Protein AF-A0A1H4GIT2-F1 (afdb_monomer_lite)

Organism: NCBI:txid89524

pLDDT: mean 77.59, std 13.61, range [43.28, 93.75]

Foldseek 3Di:
DPPPVVLCVVCVVVVHDSVVSVVLVVCVQVLNNDPDDPSDPPPHPDPDDDDDDDDDPPPPPPADWDWDQAPVRDIDIGGPPDDPVVVVVVNVVVNVD

Secondary structure (DSSP, 8-state):
--HHHHHHHHHHHTT--HHHHHHHHHHHHTT-S--SS---------------PPPPP----TT-EEEEE-TTS-EEEEETT--HHHHHHHHHHHHT-

Sequence (97 aa):
MAGRRQVSATARRHGISRSQLVTWRDLAREGRLIDGSDAAPCDAPTFTPVVLAADPPATSGADARIEIVLCNGRRLLVGADVDAVAVARLVDALDRR

Structure (mmCIF, N/CA/C/O backbone):
data_AF-A0A1H4GIT2-F1
#
_entry.id   AF-A0A1H4GIT2-F1
#
loop_
_atom_site.group_PDB
_atom_site.id
_atom_site.type_symbol
_atom_site.label_atom_id
_atom_site.label_alt_id
_atom_site.label_comp_id
_atom_site.label_asym_id
_atom_site.label_entity_id
_atom_site.label_seq_id
_atom_site.pdbx_PDB_ins_code
_atom_site.Cartn_x
_atom_site.Cartn_y
_atom_site.Cartn_z
_atom_site.occupancy
_atom_site.B_iso_or_equiv
_atom_site.auth_seq_id
_atom_site.auth_comp_id
_atom_site.auth_asym_id
_atom_site.auth_atom_id
_atom_site.pdbx_PDB_model_num
ATOM 1 N N . MET A 1 1 ? 4.771 12.653 -22.874 1.00 43.28 1 MET A N 1
ATOM 2 C CA . MET A 1 1 ? 5.837 13.645 -23.175 1.00 43.28 1 MET A CA 1
ATOM 3 C C . MET A 1 1 ? 6.135 14.552 -21.959 1.00 43.28 1 MET A C 1
ATOM 5 O O . MET A 1 1 ? 5.806 15.730 -21.991 1.00 43.28 1 MET A O 1
ATOM 9 N N . ALA A 1 2 ? 6.766 14.052 -20.883 1.00 54.88 2 ALA A N 1
ATOM 10 C CA . ALA A 1 2 ? 7.054 14.855 -19.671 1.00 54.88 2 ALA A CA 1
ATOM 11 C C . ALA A 1 2 ? 8.534 15.292 -19.516 1.00 54.88 2 ALA A C 1
ATOM 13 O O . ALA A 1 2 ? 8.841 16.214 -18.764 1.00 54.88 2 ALA A O 1
ATOM 14 N N . GLY A 1 3 ? 9.463 14.691 -20.270 1.00 59.72 3 GLY A N 1
ATOM 15 C CA . GLY A 1 3 ? 10.903 14.823 -20.002 1.00 59.72 3 GLY A CA 1
ATOM 16 C C . GLY A 1 3 ? 11.517 16.212 -20.241 1.00 59.72 3 GLY A C 1
ATOM 17 O O . GLY A 1 3 ? 12.424 16.612 -19.518 1.00 59.72 3 GLY A O 1
ATOM 18 N N . ARG A 1 4 ? 11.029 17.000 -21.213 1.00 60.59 4 ARG A N 1
ATOM 19 C CA . ARG A 1 4 ? 11.644 18.305 -21.558 1.00 60.59 4 ARG A CA 1
ATOM 20 C C . ARG A 1 4 ? 11.496 19.366 -20.461 1.00 60.59 4 ARG A C 1
ATOM 22 O O . ARG A 1 4 ? 12.402 20.175 -20.285 1.00 60.59 4 ARG A O 1
ATOM 29 N N . ARG A 1 5 ? 10.374 19.371 -19.732 1.00 62.78 5 ARG A N 1
ATOM 30 C CA . ARG A 1 5 ? 10.132 20.336 -18.641 1.00 62.78 5 ARG A CA 1
ATOM 31 C C . ARG A 1 5 ? 10.937 19.991 -17.388 1.00 62.78 5 ARG A C 1
ATOM 33 O O . ARG A 1 5 ? 11.372 20.897 -16.685 1.00 62.78 5 ARG A O 1
ATOM 40 N N . GLN A 1 6 ? 11.201 18.704 -17.171 1.00 76.19 6 GLN A N 1
ATOM 41 C CA . GLN A 1 6 ? 11.967 18.213 -16.030 1.00 76.19 6 GLN A CA 1
ATOM 42 C C . GLN A 1 6 ? 13.430 18.672 -16.086 1.00 76.19 6 GLN A C 1
ATOM 44 O O . GLN A 1 6 ? 13.947 19.156 -15.089 1.00 76.19 6 GLN A O 1
ATOM 49 N N . VAL A 1 7 ? 14.058 18.650 -17.270 1.00 74.81 7 VAL A N 1
ATOM 50 C CA . VAL A 1 7 ? 15.442 19.133 -17.457 1.00 74.81 7 VAL A CA 1
ATOM 51 C C . VAL A 1 7 ? 15.581 20.611 -17.075 1.00 74.81 7 VAL A C 1
ATOM 53 O O . VAL A 1 7 ? 16.495 20.975 -16.343 1.00 74.81 7 VAL A O 1
ATOM 56 N N . SER A 1 8 ? 14.660 21.470 -17.524 1.00 78.94 8 SER A N 1
ATOM 57 C CA . SER A 1 8 ? 14.697 22.903 -17.194 1.00 78.94 8 SER A CA 1
ATOM 58 C C . SER A 1 8 ? 14.431 23.176 -15.711 1.00 78.94 8 SER A C 1
ATOM 60 O O . SER A 1 8 ? 15.036 24.083 -15.144 1.00 78.94 8 SER A O 1
ATOM 62 N N . ALA A 1 9 ? 13.536 22.407 -15.084 1.00 83.56 9 ALA A N 1
ATOM 63 C CA . ALA A 1 9 ? 13.235 22.535 -13.660 1.00 83.56 9 ALA A CA 1
ATOM 64 C C . ALA A 1 9 ? 14.436 22.128 -12.791 1.00 83.56 9 ALA A C 1
ATOM 66 O O . ALA A 1 9 ? 14.814 22.867 -11.885 1.00 83.56 9 ALA A O 1
ATOM 67 N N . THR A 1 10 ? 15.082 21.005 -13.115 1.00 84.44 10 THR A N 1
ATOM 68 C CA . THR A 1 10 ? 16.299 20.546 -12.434 1.00 84.44 10 THR A CA 1
ATOM 69 C C . THR A 1 10 ? 17.447 21.534 -12.622 1.00 84.44 10 THR A C 1
ATOM 71 O O . THR A 1 10 ? 18.095 21.901 -11.648 1.00 84.44 10 THR A O 1
ATOM 74 N N . ALA A 1 11 ? 17.659 22.038 -13.842 1.00 87.88 11 ALA A N 1
ATOM 75 C CA . ALA A 1 11 ? 18.714 23.012 -14.113 1.00 87.88 11 ALA A CA 1
ATOM 76 C C . ALA A 1 11 ? 18.546 24.291 -13.267 1.00 87.88 11 ALA A C 1
ATOM 78 O O . ALA A 1 11 ? 19.477 24.712 -12.584 1.00 87.88 11 ALA A O 1
ATOM 79 N N . ARG A 1 12 ? 17.320 24.838 -13.205 1.00 83.38 12 ARG A N 1
ATOM 80 C CA . ARG A 1 12 ? 16.995 25.998 -12.356 1.00 83.38 12 ARG A CA 1
ATOM 81 C C . ARG A 1 12 ? 17.193 25.722 -10.869 1.00 83.38 12 ARG A C 1
ATOM 83 O O . ARG A 1 12 ? 17.743 26.571 -10.179 1.00 83.38 12 ARG A O 1
ATOM 90 N N . ARG A 1 13 ? 16.775 24.548 -10.382 1.00 89.44 13 ARG A N 1
ATOM 91 C CA . ARG A 1 13 ? 16.934 24.154 -8.971 1.00 89.44 13 ARG A CA 1
ATOM 92 C C . ARG A 1 13 ? 18.399 24.152 -8.528 1.00 89.44 13 ARG A C 1
ATOM 94 O O . ARG A 1 13 ? 18.671 24.456 -7.375 1.00 89.44 13 ARG A O 1
ATOM 101 N N . HIS A 1 14 ? 19.314 23.821 -9.434 1.00 89.56 14 HIS A N 1
ATOM 102 C CA . HIS A 1 14 ? 20.743 23.719 -9.143 1.00 89.56 14 HIS A CA 1
ATOM 103 C C . HIS A 1 14 ? 21.569 24.899 -9.675 1.00 89.56 14 HIS A C 1
ATOM 105 O O . HIS A 1 14 ? 22.791 24.838 -9.645 1.00 89.56 14 HIS A O 1
ATOM 111 N N . GLY A 1 15 ? 20.926 25.969 -10.161 1.00 90.19 15 GLY A N 1
ATOM 112 C CA . GLY A 1 15 ? 21.625 27.168 -10.637 1.00 90.19 15 GLY A CA 1
ATOM 113 C C . GLY A 1 15 ? 22.505 26.948 -11.874 1.00 90.19 15 GLY A C 1
ATOM 114 O O . GLY A 1 15 ? 23.394 27.749 -12.142 1.00 90.19 15 GLY A O 1
ATOM 115 N N . ILE A 1 16 ? 22.264 25.877 -12.633 1.00 92.75 16 ILE A N 1
ATOM 116 C CA . ILE A 1 16 ? 23.014 25.528 -13.845 1.00 92.75 16 ILE A CA 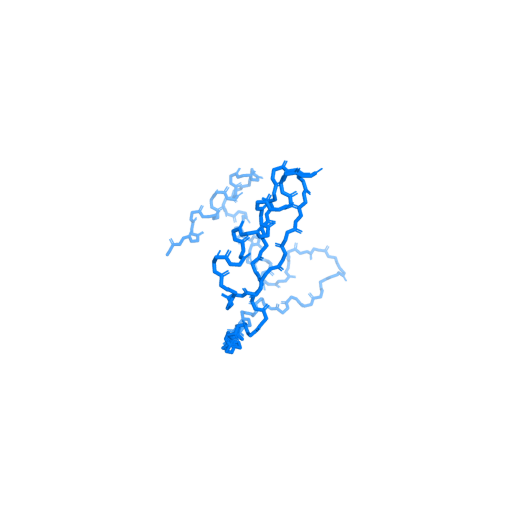1
ATOM 117 C C . ILE A 1 16 ? 22.173 25.792 -15.093 1.00 92.75 16 ILE A C 1
ATOM 119 O O . ILE A 1 16 ? 20.939 25.798 -15.062 1.00 92.75 16 ILE A O 1
ATOM 123 N N . SER A 1 17 ? 22.833 25.994 -16.229 1.00 91.25 17 SER A N 1
ATOM 124 C CA . SER A 1 17 ? 22.128 26.147 -17.499 1.00 91.25 17 SER A CA 1
ATOM 125 C C . SER A 1 17 ? 21.597 24.807 -18.020 1.00 91.25 17 SER A C 1
ATOM 127 O O . SER A 1 17 ? 22.118 23.724 -17.740 1.00 91.25 17 SER A O 1
ATOM 129 N N . ARG A 1 18 ? 20.547 24.875 -18.845 1.00 87.06 18 ARG A N 1
ATOM 130 C CA . ARG A 1 18 ? 19.999 23.693 -19.523 1.00 87.06 18 ARG A CA 1
ATOM 131 C C . ARG A 1 18 ? 21.026 23.042 -20.457 1.00 87.06 18 ARG A C 1
ATOM 133 O O . ARG A 1 18 ? 21.032 21.821 -20.559 1.00 87.06 18 ARG A O 1
ATOM 140 N N . SER A 1 19 ? 21.852 23.836 -21.142 1.00 88.06 19 SER 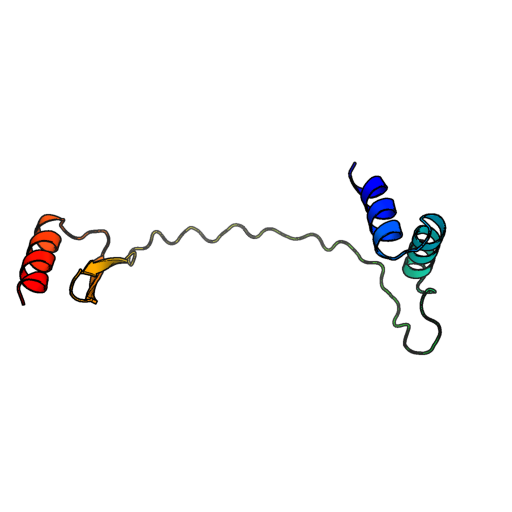A N 1
ATOM 141 C CA . SER A 1 19 ? 22.900 23.332 -22.037 1.00 88.06 19 SER A CA 1
ATOM 142 C C . SER A 1 19 ? 23.957 22.544 -21.266 1.00 88.06 19 SER A C 1
ATOM 144 O O . SER A 1 19 ? 24.258 21.430 -21.673 1.00 88.06 19 SER A O 1
ATOM 146 N N . GLN A 1 20 ? 24.419 23.041 -20.112 1.00 89.81 20 GLN A N 1
ATOM 147 C CA . GLN A 1 20 ? 25.346 22.302 -19.240 1.00 89.81 20 GLN A CA 1
ATOM 148 C C . GLN A 1 20 ? 24.777 20.944 -18.812 1.00 89.81 20 GLN A C 1
ATOM 150 O O . GLN A 1 20 ? 25.454 19.928 -18.926 1.00 89.81 20 GLN A O 1
ATOM 155 N N . LEU A 1 21 ? 23.507 20.901 -18.394 1.00 89.31 21 LEU A N 1
ATOM 156 C CA . LEU A 1 21 ? 22.867 19.650 -17.982 1.00 89.31 21 LEU A CA 1
ATOM 157 C C . LEU A 1 21 ? 22.696 18.651 -19.143 1.00 89.31 21 LEU A C 1
ATOM 159 O O . LEU A 1 21 ? 22.720 17.442 -18.921 1.00 89.31 21 LEU A O 1
ATOM 163 N N . VAL A 1 22 ? 22.517 19.129 -20.379 1.00 88.25 22 VAL A N 1
ATOM 164 C CA . VAL A 1 22 ? 22.481 18.268 -21.574 1.00 88.25 22 VAL A CA 1
ATOM 165 C C . VAL A 1 22 ? 23.872 17.716 -21.875 1.00 88.25 22 VAL A C 1
ATOM 167 O O . VAL A 1 22 ? 24.012 16.503 -21.989 1.00 88.25 22 VAL A O 1
ATOM 170 N N . THR A 1 23 ? 24.899 18.567 -21.894 1.00 89.25 23 THR A N 1
ATOM 171 C CA . THR A 1 23 ? 26.290 18.145 -22.104 1.00 89.25 23 THR A CA 1
ATOM 172 C C . THR A 1 23 ? 26.730 17.105 -21.074 1.00 89.25 23 THR A C 1
ATOM 174 O O . THR A 1 23 ? 27.300 16.086 -21.442 1.00 89.25 23 THR A O 1
ATOM 177 N N . TRP A 1 24 ? 26.412 17.295 -19.791 1.00 89.62 24 TRP A N 1
ATOM 178 C CA . TRP A 1 24 ? 26.743 16.315 -18.753 1.00 89.62 24 TRP A CA 1
ATOM 179 C C . TRP A 1 24 ? 26.006 14.987 -18.917 1.00 89.62 24 TRP A C 1
ATOM 181 O O . TRP A 1 24 ? 26.579 13.942 -18.633 1.00 89.62 24 TRP A O 1
ATOM 191 N N . ARG A 1 25 ? 24.755 14.995 -19.395 1.00 85.50 25 ARG A N 1
ATOM 192 C CA . ARG A 1 25 ? 24.020 13.751 -19.680 1.00 85.50 25 ARG A CA 1
ATOM 193 C C . ARG A 1 25 ? 24.663 12.949 -20.804 1.00 85.50 25 ARG A C 1
ATOM 195 O O . ARG A 1 25 ? 24.672 11.725 -20.718 1.00 85.50 25 ARG A O 1
ATOM 202 N N . ASP A 1 26 ? 25.157 13.619 -21.838 1.00 84.75 26 ASP A N 1
ATOM 203 C CA . ASP A 1 26 ? 25.824 12.951 -22.954 1.00 84.75 26 ASP A CA 1
ATOM 204 C C . ASP A 1 26 ? 27.209 12.444 -22.526 1.00 84.75 26 ASP A C 1
ATOM 206 O O . ASP A 1 26 ? 27.497 11.264 -22.700 1.00 84.75 26 ASP A O 1
ATOM 210 N N . LEU A 1 27 ? 27.984 13.249 -21.789 1.00 84.50 27 LEU A N 1
ATOM 211 C CA . LEU A 1 27 ? 29.246 12.803 -21.181 1.00 84.50 27 LEU A CA 1
ATOM 212 C C . LEU A 1 27 ? 29.060 11.627 -20.209 1.00 84.50 27 LEU A C 1
ATOM 214 O O . LEU A 1 27 ? 29.883 10.719 -20.189 1.00 84.50 27 LEU A O 1
ATOM 218 N N . ALA A 1 28 ? 27.981 11.601 -19.422 1.00 83.00 28 ALA A N 1
ATOM 219 C CA . ALA A 1 28 ? 27.678 10.487 -18.522 1.00 83.00 28 ALA A CA 1
ATOM 220 C C . ALA A 1 28 ? 27.340 9.198 -19.284 1.00 83.00 28 ALA A C 1
ATOM 222 O O . ALA A 1 28 ? 27.760 8.121 -18.874 1.00 83.00 28 ALA A O 1
ATOM 223 N N . ARG A 1 29 ? 26.606 9.295 -20.401 1.00 76.06 29 ARG A N 1
ATOM 224 C CA . ARG A 1 29 ? 26.313 8.145 -21.278 1.00 76.06 29 ARG A CA 1
ATOM 225 C C . ARG A 1 29 ? 27.562 7.598 -21.950 1.00 76.06 29 ARG A C 1
ATOM 227 O O . ARG A 1 29 ? 27.651 6.401 -22.173 1.00 76.06 29 ARG A O 1
ATOM 234 N N . GLU A 1 30 ? 28.498 8.481 -22.267 1.00 82.12 30 GLU A N 1
ATOM 235 C CA . GLU A 1 30 ? 29.801 8.125 -22.820 1.00 82.12 3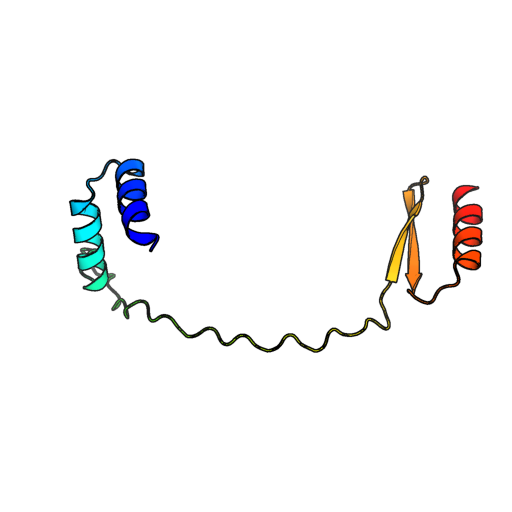0 GLU A CA 1
ATOM 236 C C . GLU A 1 30 ? 30.786 7.635 -21.742 1.00 82.12 30 GLU A C 1
ATOM 238 O O . GLU A 1 30 ? 31.898 7.246 -22.082 1.00 82.12 30 GLU A O 1
ATOM 243 N N . GLY A 1 31 ? 30.413 7.658 -20.452 1.00 76.75 31 GLY A N 1
ATOM 244 C CA . GLY A 1 31 ? 31.288 7.263 -19.341 1.00 76.75 31 GLY A CA 1
ATOM 245 C C . GLY A 1 31 ? 32.429 8.250 -19.053 1.00 76.75 31 GLY A C 1
ATOM 246 O O . GLY A 1 31 ? 33.402 7.894 -18.402 1.00 76.75 31 GLY A O 1
ATOM 247 N N . ARG A 1 32 ? 32.326 9.492 -19.540 1.00 80.12 32 ARG A N 1
AT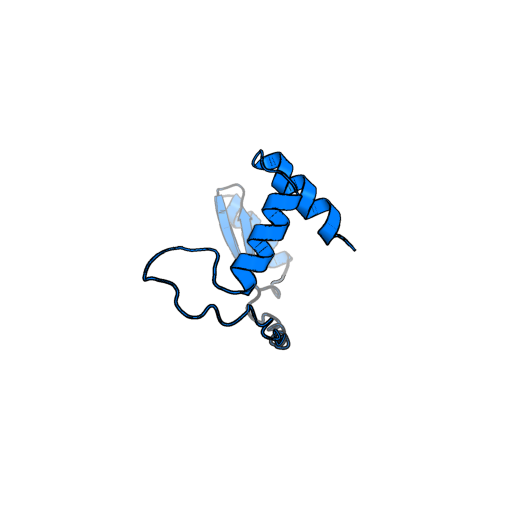OM 248 C CA . ARG A 1 32 ? 33.392 10.515 -19.551 1.00 80.12 32 ARG A CA 1
ATOM 249 C C . ARG A 1 32 ? 33.162 11.674 -18.581 1.00 80.12 32 ARG A C 1
ATOM 251 O O . ARG A 1 32 ? 33.865 12.676 -18.645 1.00 80.12 32 ARG A O 1
ATOM 258 N N . LEU A 1 33 ? 32.133 11.597 -17.734 1.00 81.12 33 LEU A N 1
ATOM 259 C CA . LEU A 1 33 ? 31.786 12.688 -16.815 1.00 81.12 33 LEU A CA 1
ATOM 260 C C . LEU A 1 33 ? 32.688 12.739 -15.565 1.00 81.12 33 LEU A C 1
ATOM 262 O O . LEU A 1 33 ? 32.742 13.778 -14.913 1.00 81.12 33 LEU A O 1
ATOM 266 N N . ILE A 1 34 ? 33.380 11.646 -15.227 1.00 75.19 34 ILE A N 1
ATOM 267 C CA . ILE A 1 34 ? 34.245 11.543 -14.044 1.00 75.19 34 ILE A CA 1
ATOM 268 C C . ILE A 1 34 ? 35.702 11.463 -14.513 1.00 75.19 34 ILE A C 1
ATOM 270 O O . ILE A 1 34 ? 36.054 10.546 -15.251 1.00 75.19 34 ILE A O 1
ATOM 274 N N . ASP A 1 35 ? 36.536 12.411 -14.083 1.00 62.62 35 ASP A N 1
ATOM 275 C CA . ASP A 1 35 ? 37.991 12.344 -14.249 1.00 62.62 35 ASP A CA 1
ATOM 276 C C . ASP A 1 35 ? 38.595 11.591 -13.054 1.00 62.62 35 ASP A C 1
ATOM 278 O O . ASP A 1 35 ? 38.444 12.018 -11.909 1.00 62.62 35 ASP A O 1
ATOM 282 N N . GLY A 1 36 ? 39.298 10.487 -13.324 1.00 51.16 36 GLY A N 1
ATOM 283 C CA . GLY A 1 36 ? 40.141 9.793 -12.344 1.00 51.16 36 GLY A CA 1
ATOM 284 C C . GLY A 1 36 ? 39.664 8.392 -11.954 1.00 51.16 36 GLY A C 1
ATOM 285 O O . GLY A 1 36 ? 38.625 8.245 -11.325 1.00 51.16 36 GLY A O 1
ATOM 286 N N . SER A 1 37 ? 40.470 7.395 -12.344 1.00 50.97 37 SER A N 1
ATOM 287 C CA . SER A 1 37 ? 40.695 6.029 -11.807 1.00 50.97 37 SER A CA 1
ATOM 288 C C . SER A 1 37 ? 39.552 5.107 -11.341 1.00 50.97 37 SER A C 1
ATOM 290 O O . SER A 1 37 ? 39.821 3.919 -11.213 1.00 50.97 37 SER A O 1
ATOM 292 N N . ASP A 1 38 ? 38.319 5.570 -11.148 1.00 51.88 38 ASP A N 1
ATOM 293 C CA . ASP A 1 38 ? 37.171 4.780 -10.664 1.00 51.88 38 ASP A CA 1
ATOM 294 C C . ASP A 1 38 ? 36.054 4.644 -11.712 1.00 51.88 38 ASP A C 1
ATOM 296 O O . ASP A 1 38 ? 34.930 4.238 -11.406 1.00 51.88 38 ASP A O 1
ATOM 300 N N . ALA A 1 39 ? 36.346 4.957 -12.978 1.00 52.22 39 ALA A N 1
ATOM 301 C CA . ALA A 1 39 ? 35.435 4.697 -14.085 1.00 52.22 39 ALA A CA 1
ATOM 302 C C . ALA A 1 39 ? 35.365 3.184 -14.364 1.00 52.22 39 ALA A C 1
ATOM 304 O O . ALA A 1 39 ? 35.951 2.678 -15.321 1.00 52.22 39 ALA A O 1
ATOM 305 N N . ALA A 1 40 ? 34.633 2.446 -13.526 1.00 57.19 40 ALA A N 1
ATOM 306 C CA . ALA A 1 40 ? 34.063 1.177 -13.951 1.00 57.19 40 ALA A CA 1
ATOM 307 C C . ALA A 1 40 ? 33.243 1.445 -15.228 1.00 57.19 40 ALA A C 1
ATOM 309 O O . ALA A 1 40 ? 32.568 2.483 -15.289 1.00 57.19 40 ALA A O 1
ATOM 310 N N . PRO A 1 41 ? 33.291 0.565 -16.249 1.00 55.84 41 PRO A N 1
ATOM 311 C CA . PRO A 1 41 ? 32.454 0.710 -17.427 1.00 55.84 41 PRO A CA 1
ATOM 312 C C . PRO A 1 41 ? 31.019 0.891 -16.953 1.00 55.84 41 PRO A C 1
ATOM 314 O O . PRO A 1 41 ? 30.437 0.001 -16.334 1.00 55.84 41 PRO A O 1
ATOM 317 N N . CYS A 1 42 ? 30.469 2.082 -17.170 1.00 54.31 42 CYS A N 1
ATOM 318 C CA . CYS A 1 42 ? 29.050 2.294 -16.993 1.00 54.31 42 CYS A CA 1
ATOM 319 C C . CYS A 1 42 ? 28.398 1.543 -18.146 1.00 54.31 42 CYS A C 1
ATOM 321 O O . CYS A 1 42 ? 28.163 2.123 -19.206 1.00 54.31 42 CYS A O 1
ATOM 323 N N . ASP A 1 43 ? 28.160 0.242 -17.954 1.00 59.03 43 ASP A N 1
ATOM 324 C CA . ASP A 1 43 ? 27.180 -0.487 -18.738 1.00 59.03 43 ASP A CA 1
ATOM 325 C C . ASP A 1 43 ? 25.948 0.409 -18.754 1.00 59.03 43 ASP A C 1
ATOM 327 O O . ASP A 1 43 ? 25.411 0.774 -17.701 1.00 59.03 43 ASP A O 1
ATOM 331 N N . ALA A 1 44 ? 25.599 0.893 -19.948 1.00 60.69 44 ALA A N 1
ATOM 332 C CA . ALA A 1 44 ? 24.498 1.821 -20.132 1.00 60.69 44 ALA A CA 1
ATOM 333 C C . ALA A 1 44 ? 23.304 1.324 -19.307 1.00 60.69 44 ALA A C 1
ATOM 335 O O . ALA A 1 44 ? 23.090 0.108 -19.288 1.00 60.69 44 ALA A O 1
ATOM 336 N N . PRO A 1 45 ? 22.532 2.201 -18.631 1.00 55.94 45 PRO A N 1
ATOM 337 C CA . PRO A 1 45 ? 21.390 1.762 -17.845 1.00 55.94 45 PRO A CA 1
ATOM 338 C C . PRO A 1 45 ? 20.422 1.046 -18.784 1.00 55.94 45 PRO A C 1
ATOM 340 O O . PRO A 1 45 ? 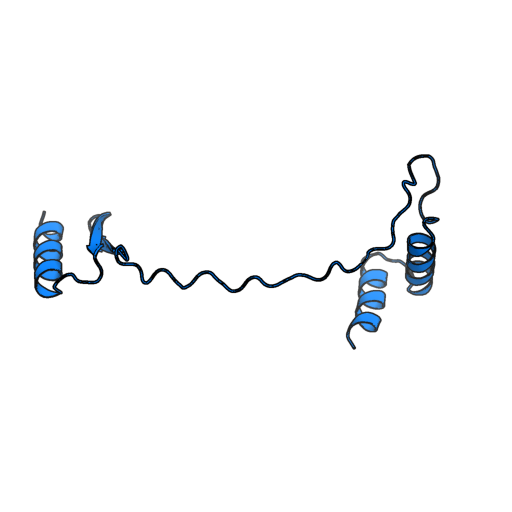19.631 1.662 -19.500 1.00 55.94 45 PRO A O 1
ATOM 343 N N . THR A 1 46 ? 20.550 -0.273 -18.824 1.00 62.69 46 THR A N 1
ATOM 344 C CA . THR A 1 46 ? 19.697 -1.149 -19.593 1.00 62.69 46 THR A CA 1
ATOM 345 C C . THR A 1 46 ? 18.457 -1.257 -18.745 1.00 62.69 46 THR A C 1
ATOM 347 O O . THR A 1 46 ? 18.516 -1.668 -17.587 1.00 62.69 46 THR A O 1
ATOM 350 N N . PHE A 1 47 ? 17.334 -0.797 -19.284 1.00 67.25 47 PHE A N 1
ATOM 351 C CA . PHE A 1 47 ? 16.054 -1.035 -18.646 1.00 67.25 47 PHE A CA 1
ATOM 352 C C . PHE A 1 47 ? 15.836 -2.547 -18.629 1.00 67.25 47 PHE A C 1
ATOM 354 O O . PHE A 1 47 ? 15.445 -3.133 -19.637 1.00 67.25 47 PHE A O 1
ATOM 361 N N . THR A 1 48 ? 16.141 -3.183 -17.500 1.00 69.19 48 THR A N 1
ATOM 362 C CA . THR A 1 48 ? 15.835 -4.592 -17.289 1.00 69.19 48 THR A CA 1
ATOM 363 C C . THR A 1 48 ? 14.316 -4.726 -17.263 1.00 69.19 48 THR A C 1
ATOM 365 O O . THR A 1 48 ? 13.667 -4.031 -16.474 1.00 69.19 48 THR A O 1
ATOM 368 N N . PRO A 1 49 ? 13.716 -5.565 -18.122 1.00 65.81 49 PRO A N 1
ATOM 369 C CA . PRO A 1 49 ? 12.279 -5.765 -18.102 1.00 65.81 49 PRO A CA 1
ATOM 370 C C . PRO A 1 49 ? 11.870 -6.313 -16.731 1.00 65.81 49 PRO A C 1
ATOM 372 O O . PRO A 1 49 ? 12.334 -7.369 -16.304 1.00 65.81 49 PRO A O 1
ATOM 375 N N . VAL A 1 50 ? 11.006 -5.576 -16.034 1.00 71.69 50 VAL A N 1
ATOM 376 C CA . VAL A 1 50 ? 10.349 -6.066 -14.822 1.00 71.69 50 VAL A CA 1
ATOM 377 C C . VAL A 1 50 ? 9.294 -7.070 -15.258 1.00 71.69 50 VAL A C 1
ATOM 379 O O . VAL A 1 50 ? 8.324 -6.716 -15.926 1.00 71.69 50 VAL A O 1
ATOM 382 N N . VAL A 1 51 ? 9.490 -8.330 -14.882 1.00 75.56 51 VAL A N 1
ATOM 383 C CA . VAL A 1 51 ? 8.448 -9.347 -14.989 1.00 75.56 51 VAL A CA 1
ATOM 384 C C . VAL A 1 51 ? 7.549 -9.188 -13.771 1.00 75.56 51 VAL A C 1
ATOM 386 O O . VAL A 1 51 ? 7.972 -9.437 -12.644 1.00 75.56 51 VAL A O 1
ATOM 389 N N . LEU A 1 52 ? 6.314 -8.740 -13.995 1.00 73.88 52 LEU A N 1
ATOM 390 C CA . LEU A 1 52 ? 5.277 -8.781 -12.972 1.00 73.88 52 LEU A CA 1
ATOM 391 C C . LEU A 1 52 ? 4.893 -10.249 -12.787 1.00 73.88 52 LEU A C 1
ATOM 393 O O . LEU A 1 52 ? 4.213 -10.829 -13.635 1.00 73.88 52 LEU A O 1
ATOM 397 N N . ALA A 1 53 ? 5.386 -10.867 -11.716 1.00 77.25 53 ALA A N 1
ATOM 398 C CA . ALA A 1 53 ? 4.855 -12.149 -11.283 1.00 77.25 53 ALA A CA 1
ATOM 399 C C . ALA A 1 53 ? 3.364 -11.960 -10.974 1.00 77.25 53 ALA A C 1
ATOM 401 O O . ALA A 1 53 ? 2.979 -10.945 -10.392 1.00 77.25 53 ALA A O 1
ATOM 402 N N . ALA A 1 54 ? 2.529 -12.911 -11.396 1.00 75.31 54 ALA A N 1
ATOM 403 C CA . ALA A 1 54 ? 1.145 -12.934 -10.949 1.00 75.31 54 ALA A CA 1
ATOM 404 C C . ALA A 1 54 ? 1.148 -12.966 -9.418 1.00 75.31 54 ALA A C 1
ATOM 406 O O . ALA A 1 54 ? 1.902 -13.751 -8.833 1.00 75.31 54 ALA A O 1
ATOM 407 N N . ASP A 1 55 ? 0.339 -12.108 -8.792 1.00 70.00 55 ASP A N 1
ATOM 408 C CA . ASP A 1 55 ? 0.166 -12.173 -7.346 1.00 70.00 55 ASP A CA 1
ATOM 409 C C . ASP A 1 55 ? -0.229 -13.610 -6.981 1.00 70.00 55 ASP A C 1
ATOM 411 O O . ASP A 1 55 ? -1.062 -14.211 -7.679 1.00 70.00 55 ASP A O 1
ATOM 415 N N . PRO A 1 56 ? 0.379 -14.197 -5.932 1.00 69.44 56 PRO A N 1
ATOM 416 C CA . PRO A 1 56 ? -0.073 -15.487 -5.445 1.00 69.44 56 PRO A CA 1
ATOM 417 C C . PRO A 1 56 ? -1.583 -15.392 -5.198 1.00 69.44 56 PRO A C 1
ATOM 419 O O . PRO A 1 56 ? -2.055 -14.326 -4.783 1.00 69.44 56 PRO A O 1
ATOM 422 N N . PRO A 1 57 ? -2.356 -16.464 -5.474 1.00 66.06 57 PRO A N 1
ATOM 423 C CA . PRO A 1 57 ? -3.786 -16.448 -5.209 1.00 66.06 57 PRO A CA 1
ATOM 424 C C . PRO A 1 57 ? -3.965 -15.954 -3.783 1.00 66.06 57 PRO A C 1
ATOM 426 O O . PRO A 1 57 ? -3.334 -16.502 -2.875 1.00 66.06 57 PRO A O 1
ATOM 429 N N . ALA A 1 58 ? -4.742 -14.878 -3.617 1.00 62.81 58 ALA A N 1
ATOM 430 C CA . ALA A 1 58 ? -5.033 -14.335 -2.306 1.00 62.81 58 ALA A CA 1
ATOM 431 C C . ALA A 1 58 ? -5.439 -15.523 -1.446 1.00 62.81 58 ALA A C 1
ATOM 433 O O . ALA A 1 58 ? -6.412 -16.210 -1.764 1.00 62.81 58 ALA A O 1
ATOM 434 N N . THR A 1 59 ? -4.637 -15.831 -0.430 1.00 59.91 59 THR A N 1
ATOM 435 C CA . THR A 1 59 ? -4.997 -16.848 0.538 1.00 59.91 59 THR A CA 1
ATOM 436 C C . THR A 1 59 ? -6.294 -16.324 1.128 1.00 59.91 59 THR A C 1
ATOM 438 O O . THR A 1 59 ? -6.259 -15.376 1.911 1.00 59.91 59 THR A O 1
ATOM 441 N N . SER A 1 60 ? -7.446 -16.834 0.675 1.00 58.12 60 SER A N 1
ATOM 442 C CA . SER A 1 60 ? -8.717 -16.599 1.347 1.00 58.12 60 SER A CA 1
ATOM 443 C C . SER A 1 60 ? -8.456 -17.043 2.768 1.00 58.12 60 SER A C 1
ATOM 445 O O . SER A 1 60 ? -8.255 -18.230 3.023 1.00 58.12 60 SER A O 1
ATOM 447 N N . GLY A 1 61 ? -8.260 -16.058 3.640 1.00 56.88 61 GLY A N 1
ATOM 448 C CA . GLY A 1 61 ? -7.700 -16.264 4.953 1.00 56.88 61 GLY A CA 1
ATOM 449 C C . GLY A 1 61 ? -8.681 -17.087 5.755 1.00 56.88 61 GLY A C 1
ATOM 450 O O . GLY A 1 61 ? -9.560 -16.529 6.395 1.00 56.88 61 GLY A O 1
ATOM 451 N N . ALA A 1 62 ? -8.494 -18.404 5.764 1.00 56.53 62 ALA A N 1
ATOM 452 C CA . ALA A 1 62 ? -9.112 -19.285 6.746 1.00 56.53 62 ALA A CA 1
ATOM 453 C C . ALA A 1 62 ? -8.693 -18.900 8.183 1.00 56.53 62 ALA A C 1
ATOM 455 O O . ALA A 1 62 ? -9.280 -19.374 9.145 1.00 56.53 62 ALA A O 1
ATOM 456 N N . ASP A 1 63 ? -7.698 -18.014 8.324 1.00 64.56 63 ASP A N 1
ATOM 457 C CA . ASP A 1 63 ? -7.270 -17.399 9.581 1.00 64.56 63 ASP A CA 1
ATOM 458 C C . ASP A 1 63 ? -7.400 -15.859 9.548 1.00 64.56 63 ASP A C 1
ATOM 460 O O . ASP A 1 63 ? -6.617 -15.136 10.166 1.00 64.56 63 ASP A O 1
ATOM 464 N N . ALA A 1 64 ? -8.362 -15.319 8.785 1.00 73.94 64 ALA A N 1
ATOM 465 C CA . ALA A 1 64 ? -8.691 -13.898 8.846 1.00 73.94 64 ALA A CA 1
ATOM 466 C C . ALA A 1 64 ? -9.308 -13.597 10.218 1.00 73.94 64 ALA A C 1
ATOM 468 O O . ALA A 1 64 ? -10.445 -13.975 10.511 1.00 73.94 64 ALA A O 1
ATOM 469 N N . ARG A 1 65 ? -8.530 -12.939 11.081 1.00 84.19 65 ARG A N 1
ATOM 470 C CA . ARG A 1 65 ? -8.975 -12.525 12.411 1.00 84.19 65 ARG A CA 1
ATOM 471 C C . ARG A 1 65 ? -9.277 -11.036 12.444 1.00 84.19 65 ARG A C 1
ATOM 473 O O . ARG A 1 65 ? -8.522 -10.218 11.928 1.00 84.19 65 ARG A O 1
ATOM 480 N N . ILE A 1 66 ? -10.380 -10.706 13.092 1.00 86.88 66 ILE A N 1
ATOM 481 C CA . ILE A 1 66 ? -10.851 -9.362 13.379 1.00 86.88 66 ILE A CA 1
ATOM 482 C C . ILE A 1 66 ? -10.409 -9.019 14.798 1.00 86.88 66 ILE A C 1
ATOM 484 O O . ILE A 1 66 ? -10.692 -9.753 15.747 1.00 86.88 66 ILE A O 1
ATOM 488 N N . GLU A 1 67 ? -9.706 -7.902 14.946 1.00 92.31 67 GLU A N 1
ATOM 489 C CA . GLU A 1 67 ? -9.342 -7.365 16.250 1.00 92.31 67 GLU A CA 1
ATOM 490 C C . GLU A 1 67 ? -10.332 -6.280 16.680 1.00 92.31 67 GLU A C 1
ATOM 492 O O . GLU A 1 67 ? -10.573 -5.315 15.957 1.00 92.31 67 GLU A O 1
ATOM 497 N N . ILE A 1 68 ? -10.886 -6.432 17.880 1.00 89.00 68 ILE A N 1
ATOM 498 C CA . ILE A 1 68 ? -11.830 -5.504 18.498 1.00 89.00 68 ILE A CA 1
ATOM 499 C C . ILE A 1 68 ? -11.141 -4.886 19.713 1.00 89.00 68 ILE A C 1
ATOM 501 O O . ILE A 1 68 ? -10.736 -5.593 20.638 1.00 89.00 68 ILE A O 1
ATOM 505 N N . VAL A 1 69 ? -11.001 -3.563 19.715 1.00 92.94 69 VAL A N 1
ATOM 506 C CA . VAL A 1 69 ? -10.441 -2.811 20.844 1.00 92.94 69 VAL A CA 1
ATOM 507 C C . VAL A 1 69 ? -11.588 -2.298 21.705 1.00 92.94 69 VAL A C 1
ATOM 509 O O . VAL A 1 69 ? -12.469 -1.598 21.211 1.00 92.94 69 VAL A O 1
ATOM 512 N N . LEU A 1 70 ? -11.570 -2.662 22.983 1.00 90.50 70 LEU A N 1
ATOM 513 C CA . LEU A 1 70 ? -12.565 -2.259 23.970 1.00 90.50 70 LEU A CA 1
ATOM 514 C C . LEU A 1 70 ? -12.169 -0.940 24.644 1.00 90.50 70 LEU A C 1
ATOM 516 O O . LEU A 1 70 ? -10.987 -0.605 24.752 1.00 90.50 70 LEU A O 1
ATOM 520 N N . CYS A 1 71 ? -13.160 -0.204 25.151 1.00 87.56 71 CYS A N 1
ATOM 521 C CA . CYS A 1 71 ? -12.955 1.095 25.805 1.00 87.56 71 CYS A CA 1
ATOM 522 C C . CYS A 1 71 ? -12.117 0.997 27.092 1.00 87.56 71 CYS A C 1
ATOM 524 O O . CYS A 1 71 ? -11.460 1.960 27.478 1.00 87.56 71 CYS A O 1
ATOM 526 N N . ASN A 1 72 ? -12.099 -0.173 27.735 1.00 87.31 72 ASN A N 1
ATOM 527 C CA . ASN A 1 72 ? -11.257 -0.473 28.899 1.00 87.31 72 ASN A CA 1
ATOM 528 C C . ASN A 1 72 ? -9.784 -0.783 28.544 1.00 87.31 72 ASN A C 1
ATOM 530 O O . ASN A 1 72 ? -9.011 -1.184 29.412 1.00 87.31 72 ASN A O 1
ATOM 534 N N . GLY A 1 73 ? -9.389 -0.635 27.275 1.00 88.69 73 GLY A N 1
ATOM 535 C CA . GLY A 1 73 ? -8.025 -0.871 26.796 1.00 88.69 73 GLY A CA 1
ATOM 536 C C . GLY A 1 73 ? -7.689 -2.339 26.520 1.00 88.69 73 GLY A C 1
ATOM 537 O O . GLY A 1 73 ? -6.556 -2.650 26.147 1.00 88.69 73 GLY A O 1
ATOM 538 N N . ARG A 1 74 ? -8.647 -3.260 26.676 1.00 89.69 74 ARG A N 1
ATOM 539 C CA . ARG A 1 74 ? -8.474 -4.681 26.343 1.00 89.69 74 ARG A CA 1
ATOM 540 C C . ARG A 1 74 ? -8.725 -4.915 24.854 1.00 89.69 74 ARG A C 1
ATOM 542 O O . ARG A 1 74 ? -9.403 -4.139 24.185 1.00 89.69 74 ARG A O 1
ATOM 549 N N . ARG A 1 75 ? -8.172 -6.007 24.326 1.00 92.25 75 ARG A N 1
ATOM 550 C CA . ARG A 1 75 ? -8.278 -6.377 22.908 1.00 92.25 75 ARG A CA 1
ATOM 551 C C . ARG A 1 75 ? -8.848 -7.785 22.793 1.00 92.25 75 ARG A C 1
ATOM 553 O O . ARG A 1 75 ? -8.437 -8.677 23.537 1.00 92.25 75 ARG A O 1
ATOM 560 N N . LEU A 1 76 ? -9.796 -7.967 21.882 1.00 90.44 76 LEU A N 1
ATOM 561 C CA . LEU A 1 76 ? -10.435 -9.241 21.578 1.00 90.44 76 LEU A CA 1
ATOM 562 C C . LEU A 1 76 ? -10.121 -9.616 20.127 1.00 90.44 76 LEU A C 1
ATOM 564 O O . LEU A 1 76 ? -10.391 -8.843 19.214 1.00 90.44 76 LEU A O 1
ATOM 568 N N . LEU A 1 77 ? -9.552 -10.801 19.923 1.00 91.06 77 LEU A N 1
ATOM 569 C CA . LEU A 1 77 ? -9.206 -11.323 18.604 1.00 91.06 77 LEU A CA 1
ATOM 570 C C . LEU A 1 77 ? -10.217 -12.406 18.228 1.00 91.06 77 LEU A C 1
ATOM 572 O O . LEU A 1 77 ? -10.367 -13.377 18.971 1.00 91.06 77 LEU A O 1
ATOM 576 N N . VAL A 1 78 ? -10.910 -12.249 17.103 1.00 90.69 78 VAL A N 1
ATOM 577 C CA . VAL A 1 78 ? -12.002 -13.147 16.716 1.00 90.69 78 VAL A CA 1
ATOM 578 C C . VAL A 1 78 ? -11.868 -13.596 15.271 1.00 90.69 78 VAL A C 1
ATOM 580 O O . VAL A 1 78 ? -11.470 -12.809 14.425 1.00 90.69 78 VAL A O 1
ATOM 583 N N . GLY A 1 79 ? -12.171 -14.858 14.971 1.00 89.06 79 GLY A N 1
ATOM 584 C CA . GLY A 1 79 ? -12.213 -15.331 13.584 1.00 89.06 79 GLY A CA 1
ATOM 585 C C . GLY A 1 79 ? -13.346 -14.670 12.795 1.00 89.06 79 GLY 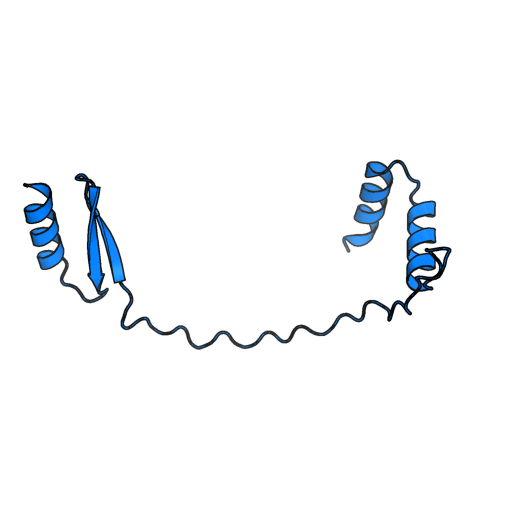A C 1
ATOM 586 O O . GLY A 1 79 ? -14.356 -14.281 13.380 1.00 89.06 79 GLY A O 1
ATOM 587 N N . ALA A 1 80 ? -13.189 -14.563 11.474 1.00 80.62 80 ALA A N 1
ATOM 588 C CA . ALA A 1 80 ? -14.199 -13.982 10.587 1.00 80.62 80 ALA A CA 1
ATOM 589 C C . ALA A 1 80 ? -15.565 -14.698 10.645 1.00 80.62 80 ALA A C 1
ATOM 591 O O . ALA A 1 80 ? -16.592 -14.055 10.451 1.00 80.62 80 ALA A O 1
ATOM 592 N N . ASP A 1 81 ? -15.581 -15.993 10.973 1.00 84.56 81 ASP A N 1
ATOM 593 C CA . ASP A 1 81 ? -16.793 -16.829 11.005 1.00 84.56 81 ASP A CA 1
ATOM 594 C C . ASP A 1 81 ? -17.530 -16.818 12.357 1.00 84.56 81 ASP A C 1
ATOM 596 O O . ASP A 1 81 ? -18.425 -17.629 12.603 1.00 84.56 81 ASP A O 1
ATOM 600 N N . VAL A 1 82 ? -17.136 -15.943 13.284 1.00 86.38 82 VAL A N 1
ATOM 601 C CA . VAL A 1 82 ? -17.742 -15.892 14.617 1.00 86.38 82 VAL A CA 1
ATOM 602 C C . VAL A 1 82 ? -19.165 -15.323 14.588 1.00 86.38 82 VAL A C 1
ATOM 604 O O . VAL A 1 82 ? -19.457 -14.340 13.909 1.00 86.38 82 VAL A O 1
ATOM 607 N N . ASP A 1 83 ? -20.049 -15.898 15.403 1.00 91.00 83 ASP A N 1
ATOM 608 C CA . ASP A 1 83 ? -21.393 -15.362 15.615 1.00 91.00 83 ASP A CA 1
ATOM 609 C C . ASP A 1 83 ? -21.349 -13.982 16.300 1.00 91.00 83 ASP A C 1
ATOM 611 O O . ASP A 1 83 ? -20.779 -13.809 17.385 1.00 91.00 83 ASP A O 1
ATOM 615 N N . ALA A 1 84 ? -22.018 -13.003 15.691 1.00 89.12 84 ALA A N 1
ATOM 616 C CA . ALA A 1 84 ? -22.127 -11.641 16.197 1.00 89.12 84 ALA A CA 1
ATOM 617 C C . ALA A 1 84 ? -22.763 -11.576 17.596 1.00 89.12 84 ALA A C 1
ATOM 619 O O . ALA A 1 84 ? -22.360 -10.749 18.418 1.00 89.12 84 ALA A O 1
ATOM 620 N N . VAL A 1 85 ? -23.720 -12.460 17.908 1.00 93.75 85 VAL A N 1
ATOM 621 C CA . VAL A 1 85 ? -24.356 -12.495 19.237 1.00 93.75 85 VAL A CA 1
ATOM 622 C C . VAL A 1 85 ? -23.361 -12.961 20.301 1.00 93.75 85 VAL A C 1
ATOM 624 O O . VAL A 1 85 ? -23.329 -12.410 21.406 1.00 93.75 85 VAL A O 1
ATOM 627 N N . ALA A 1 86 ? -22.517 -13.941 19.975 1.00 92.38 86 ALA A N 1
ATOM 628 C CA . ALA A 1 86 ? -21.453 -14.396 20.863 1.00 92.38 86 ALA A CA 1
ATOM 629 C C . ALA A 1 86 ? -20.418 -13.287 21.121 1.00 92.38 86 ALA A C 1
ATOM 631 O O . ALA A 1 86 ? -20.038 -13.068 22.273 1.00 92.38 86 ALA A O 1
ATOM 632 N N . VAL A 1 87 ? -20.026 -12.535 20.084 1.00 93.12 87 VAL A N 1
ATOM 633 C CA . VAL A 1 87 ? -19.127 -11.377 20.230 1.00 93.12 87 VAL A CA 1
ATOM 634 C C . VAL A 1 87 ? -19.744 -10.309 21.130 1.00 93.12 87 VAL A C 1
ATOM 636 O O . VAL A 1 87 ? -19.084 -9.861 22.063 1.00 93.12 87 VAL A O 1
ATOM 639 N N . ALA A 1 88 ? -21.014 -9.947 20.928 1.00 91.62 88 ALA A N 1
ATOM 640 C CA . ALA A 1 88 ? -21.686 -8.934 21.744 1.00 91.62 88 ALA A CA 1
ATOM 641 C C . ALA A 1 88 ? -21.729 -9.311 23.236 1.00 91.62 88 ALA A C 1
ATOM 643 O O . ALA A 1 88 ? -21.467 -8.473 24.097 1.00 91.62 88 ALA A O 1
ATOM 644 N N . ARG A 1 89 ? -21.991 -10.588 23.550 1.00 93.50 89 ARG A N 1
ATOM 645 C CA . ARG A 1 89 ? -21.965 -11.093 24.935 1.00 93.50 89 ARG A CA 1
ATOM 646 C C . ARG A 1 89 ? -20.573 -11.015 25.555 1.00 93.50 89 ARG A C 1
ATOM 648 O O . ARG A 1 89 ? -20.458 -10.691 26.734 1.00 93.50 89 ARG A O 1
ATOM 655 N N . LEU A 1 90 ? -19.529 -11.324 24.783 1.00 91.62 90 LEU A N 1
ATOM 656 C CA . LEU A 1 90 ? -18.146 -11.215 25.246 1.00 91.62 90 LEU A CA 1
ATOM 657 C C . LEU A 1 90 ? -17.762 -9.758 25.491 1.00 91.62 90 LEU A C 1
ATOM 659 O O . LEU A 1 90 ? -17.227 -9.461 26.550 1.00 91.62 90 LEU A O 1
ATOM 663 N N . VAL A 1 91 ? -18.075 -8.853 24.565 1.00 91.50 91 VAL A N 1
ATOM 664 C CA . VAL A 1 91 ? -17.833 -7.411 24.728 1.00 91.50 91 VAL A CA 1
ATOM 665 C C . VAL A 1 91 ? -18.487 -6.903 26.017 1.00 91.50 91 VAL A C 1
ATOM 667 O O . VAL A 1 91 ? -17.798 -6.368 26.879 1.00 91.50 91 VAL A O 1
ATOM 670 N N . ASP A 1 92 ? -19.777 -7.177 26.211 1.00 89.94 92 ASP A N 1
ATOM 671 C CA . ASP A 1 92 ? -20.533 -6.730 27.385 1.00 89.94 92 ASP A CA 1
ATOM 672 C C . ASP A 1 92 ? -20.004 -7.332 28.705 1.00 89.94 92 ASP A C 1
ATOM 674 O O . ASP A 1 92 ? -19.866 -6.642 29.716 1.00 89.94 92 ASP A O 1
ATOM 678 N N . ALA A 1 93 ? -19.627 -8.614 28.710 1.00 89.06 93 ALA A N 1
ATOM 679 C CA . ALA A 1 93 ? -19.023 -9.245 29.885 1.00 89.06 93 ALA A CA 1
ATOM 680 C C . ALA A 1 93 ? -17.625 -8.692 30.218 1.00 89.06 93 ALA A C 1
ATOM 682 O O . ALA A 1 93 ? -17.231 -8.685 31.387 1.00 89.06 93 ALA A O 1
ATOM 683 N N . LEU A 1 94 ? -16.862 -8.275 29.204 1.00 87.19 94 LEU A N 1
ATOM 684 C CA . LEU A 1 94 ? -15.495 -7.784 29.361 1.00 87.19 94 LEU A CA 1
ATOM 685 C C . LEU A 1 94 ? -15.437 -6.286 29.674 1.00 87.19 94 LEU A C 1
ATOM 687 O O . LEU A 1 94 ? -14.478 -5.891 30.330 1.00 87.19 94 LEU A O 1
ATOM 691 N N . ASP A 1 95 ? -16.424 -5.490 29.253 1.00 82.50 95 ASP A N 1
ATOM 692 C CA . ASP A 1 95 ? -16.539 -4.057 29.567 1.00 82.50 95 ASP A CA 1
ATOM 693 C C . ASP A 1 95 ? -17.079 -3.790 30.980 1.00 82.50 95 ASP A C 1
ATOM 695 O O . ASP A 1 95 ? -16.753 -2.772 31.585 1.00 82.50 95 ASP A O 1
ATOM 699 N N . ARG A 1 96 ? -17.882 -4.704 31.541 1.00 73.12 96 ARG A N 1
ATOM 700 C CA . ARG A 1 96 ? -18.480 -4.552 32.882 1.00 73.12 96 ARG A CA 1
ATOM 701 C C . ARG A 1 96 ? -17.527 -4.820 34.058 1.00 73.12 96 ARG A C 1
ATOM 703 O O . ARG A 1 96 ? -17.983 -4.811 35.203 1.00 73.12 96 ARG A O 1
ATOM 710 N N . ARG A 1 97 ? -16.245 -5.094 33.812 1.00 59.78 97 ARG A N 1
ATOM 711 C CA . ARG A 1 97 ? -15.277 -5.536 34.827 1.00 59.78 97 ARG A CA 1
ATOM 712 C C . ARG A 1 97 ? -13.951 -4.806 34.705 1.00 59.78 97 ARG A C 1
ATOM 714 O O . ARG A 1 97 ? -13.377 -4.533 35.779 1.00 59.78 97 ARG A O 1
#

InterPro domains:
  IPR002514 Transposase IS3/IS911family [PF01527] (4-34)
  IPR010921 Trp repressor/replication initiator [SSF48295] (3-31)

Radius of gyration: 29.93 Å; chains: 1; bounding box: 65×46×58 Å